Protein AF-A0A925P4S3-F1 (afdb_monomer_lite)

Foldseek 3Di:
DDDDPADFDWDQDPVGIDGDDDGDPQWPPVVVVDIDGPDDDPDDDPDPPPDDDDDD

Sequence (56 aa):
GNHSKDIREYVITDKGVVVIRPRSTEYVRLTTGIPERTGPRPAQDVEPPPEPKAKK

Radius of gyration: 19.39 Å; chains: 1; bounding box: 28×61×37 Å

Structure (mmCIF, N/CA/C/O backbone):
data_AF-A0A925P4S3-F1
#
_entry.id   AF-A0A925P4S3-F1
#
loop_
_atom_site.group_PDB
_atom_site.id
_atom_site.type_symbol
_atom_site.label_atom_id
_atom_site.label_alt_id
_atom_site.label_comp_id
_atom_site.label_asym_id
_atom_site.label_entity_id
_atom_site.label_seq_id
_atom_site.pdbx_PDB_ins_code
_atom_site.Cartn_x
_atom_site.Cartn_y
_atom_site.Cartn_z
_atom_site.occupancy
_atom_site.B_iso_or_equiv
_atom_site.auth_seq_id
_atom_site.auth_comp_id
_atom_site.auth_asym_id
_atom_site.auth_atom_id
_atom_site.pdbx_PDB_model_num
ATOM 1 N N . GLY A 1 1 ? 2.685 -22.714 12.166 1.00 57.72 1 GLY A N 1
ATOM 2 C CA . GLY A 1 1 ? 1.658 -21.657 12.257 1.00 57.72 1 GLY A CA 1
ATOM 3 C C . GLY A 1 1 ? 1.407 -21.089 10.876 1.00 57.72 1 GLY A C 1
ATOM 4 O O . GLY A 1 1 ? 2.374 -20.766 10.201 1.00 57.72 1 GLY A O 1
ATOM 5 N N . ASN A 1 2 ? 0.147 -21.020 10.442 1.00 87.88 2 ASN A N 1
ATOM 6 C CA . ASN A 1 2 ? -0.244 -20.541 9.113 1.00 87.88 2 ASN A CA 1
ATOM 7 C C . ASN A 1 2 ? -0.499 -19.023 9.149 1.00 87.88 2 ASN A C 1
ATOM 9 O O . ASN A 1 2 ? -1.634 -18.590 9.322 1.00 87.88 2 ASN A O 1
ATOM 13 N N . HIS A 1 3 ? 0.560 -18.215 9.068 1.00 85.88 3 HIS A N 1
ATOM 14 C CA . HIS A 1 3 ? 0.434 -16.761 8.946 1.00 85.88 3 HIS A CA 1
ATOM 15 C C . HIS A 1 3 ? 1.269 -16.263 7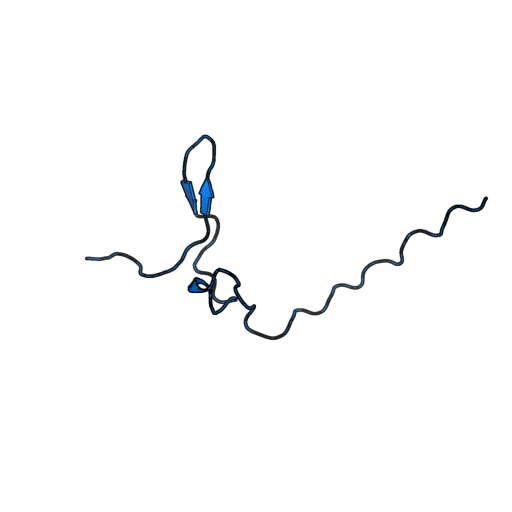.768 1.00 85.88 3 HIS A C 1
ATOM 17 O O . HIS A 1 3 ? 2.454 -16.583 7.660 1.00 85.88 3 HIS A O 1
ATOM 23 N N . SER A 1 4 ? 0.647 -15.454 6.910 1.00 86.31 4 SER A N 1
ATOM 24 C CA . SER A 1 4 ? 1.299 -14.843 5.746 1.00 86.31 4 SER A CA 1
ATOM 25 C C . SER A 1 4 ? 2.436 -13.905 6.180 1.00 86.31 4 SER A C 1
ATOM 27 O O . SER A 1 4 ? 2.379 -13.268 7.231 1.00 86.31 4 SER A O 1
ATOM 29 N N . LYS A 1 5 ? 3.500 -13.836 5.379 1.00 89.06 5 LYS A N 1
ATOM 30 C CA . LYS A 1 5 ? 4.630 -12.913 5.581 1.00 89.06 5 LYS A CA 1
ATOM 31 C C . LYS A 1 5 ? 4.573 -11.707 4.642 1.00 89.06 5 LYS A C 1
ATOM 33 O O . LYS A 1 5 ? 5.560 -10.997 4.495 1.00 89.06 5 LYS A O 1
ATOM 38 N N . ASP A 1 6 ? 3.425 -11.487 4.008 1.00 89.00 6 ASP A N 1
ATOM 39 C CA . ASP A 1 6 ? 3.250 -10.428 3.021 1.00 89.00 6 ASP A CA 1
ATOM 40 C C . ASP A 1 6 ? 2.982 -9.075 3.684 1.00 89.00 6 ASP A C 1
ATOM 42 O O . ASP A 1 6 ? 2.249 -8.985 4.673 1.00 89.00 6 ASP A O 1
ATOM 46 N N . ILE A 1 7 ? 3.516 -8.012 3.078 1.00 89.75 7 ILE A N 1
ATOM 47 C CA . ILE A 1 7 ? 3.126 -6.630 3.374 1.00 89.75 7 ILE A CA 1
ATOM 48 C C . ILE A 1 7 ? 1.812 -6.360 2.634 1.00 89.75 7 ILE A C 1
ATOM 50 O O . ILE A 1 7 ? 1.719 -6.605 1.429 1.00 89.75 7 ILE A O 1
ATOM 54 N N . ARG A 1 8 ? 0.790 -5.877 3.348 1.00 90.31 8 ARG A N 1
ATOM 55 C CA . ARG A 1 8 ? -0.532 -5.581 2.777 1.00 90.31 8 ARG A CA 1
ATOM 56 C C . ARG A 1 8 ? -0.902 -4.124 2.977 1.00 90.31 8 ARG A C 1
ATOM 58 O O . ARG A 1 8 ? -0.639 -3.552 4.031 1.00 90.31 8 ARG A O 1
ATOM 65 N N . GLU A 1 9 ? -1.564 -3.570 1.974 1.00 91.06 9 GLU A N 1
ATOM 66 C CA . GLU A 1 9 ? -2.133 -2.233 2.033 1.00 91.06 9 GLU A CA 1
ATOM 67 C C . GLU A 1 9 ? -3.476 -2.266 2.769 1.00 91.06 9 GLU A C 1
ATOM 69 O O . GLU A 1 9 ? -4.310 -3.150 2.539 1.00 91.06 9 GLU A O 1
ATOM 74 N N . TYR A 1 10 ? -3.682 -1.307 3.665 1.00 93.44 10 TYR A N 1
ATOM 75 C CA . TYR A 1 10 ? -4.901 -1.191 4.448 1.00 93.44 10 TYR A CA 1
ATOM 76 C C . TYR A 1 10 ? -5.282 0.270 4.654 1.00 93.44 10 TYR A C 1
ATOM 78 O O . TYR A 1 10 ? -4.447 1.168 4.559 1.00 93.44 10 TYR A O 1
ATOM 86 N N . VAL A 1 11 ? -6.549 0.487 4.983 1.00 95.56 11 VAL A N 1
ATOM 87 C CA . VAL A 1 11 ? -7.082 1.781 5.411 1.00 95.56 11 VAL A CA 1
ATOM 88 C C . VAL A 1 11 ? -7.725 1.645 6.783 1.00 95.56 11 VAL A C 1
ATOM 90 O O . VAL A 1 11 ? -8.290 0.600 7.118 1.00 95.56 11 VAL A O 1
ATOM 93 N N . ILE A 1 12 ? -7.623 2.702 7.584 1.00 96.38 12 ILE A N 1
ATOM 94 C CA . ILE A 1 12 ? -8.316 2.814 8.867 1.00 96.38 12 ILE A CA 1
ATOM 95 C C . ILE A 1 12 ? -9.612 3.580 8.617 1.00 96.38 12 ILE A C 1
ATOM 97 O O . ILE A 1 12 ? -9.598 4.682 8.074 1.00 96.38 12 ILE A O 1
ATOM 101 N N . THR A 1 13 ? -10.726 2.970 8.998 1.00 96.50 13 THR A N 1
ATOM 102 C CA . THR A 1 13 ? -12.082 3.507 8.850 1.00 96.50 13 THR A CA 1
ATOM 103 C C . THR A 1 13 ? -12.756 3.620 10.215 1.00 96.50 13 THR A C 1
ATOM 105 O O . THR A 1 13 ? -12.224 3.149 11.222 1.00 96.50 13 THR A O 1
ATOM 108 N N . ASP A 1 14 ? -13.961 4.183 10.245 1.00 97.12 14 ASP A N 1
ATOM 109 C CA . ASP A 1 14 ? -14.848 4.176 11.415 1.00 97.12 14 ASP A CA 1
ATOM 110 C C . ASP A 1 14 ? -15.196 2.757 11.912 1.00 97.12 14 ASP A C 1
ATOM 112 O O . ASP A 1 14 ? -15.506 2.563 13.085 1.00 97.12 14 ASP A O 1
ATOM 116 N N . LYS A 1 15 ? -15.085 1.748 11.041 1.00 94.62 15 LYS A N 1
ATOM 117 C CA . LYS A 1 15 ? -15.303 0.322 11.339 1.00 94.62 15 LYS A CA 1
ATOM 118 C C . LYS A 1 15 ? -14.019 -0.436 11.694 1.00 94.62 15 LYS A C 1
ATOM 120 O O . LYS A 1 15 ? -14.072 -1.640 11.937 1.00 94.62 15 LYS A O 1
ATOM 125 N N . GLY A 1 16 ? -12.870 0.240 11.709 1.00 95.06 16 GLY A N 1
ATOM 126 C CA . GLY A 1 16 ? -11.559 -0.358 11.968 1.00 95.06 16 GLY A CA 1
ATOM 127 C C . GLY A 1 16 ? -10.704 -0.534 10.710 1.00 95.06 16 GLY A C 1
ATOM 128 O O . GLY A 1 16 ? -10.814 0.231 9.750 1.00 95.06 16 GLY A O 1
ATOM 129 N N . VAL A 1 17 ? -9.801 -1.520 10.739 1.00 94.44 17 VAL A N 1
ATOM 130 C CA . VAL A 1 17 ? -8.796 -1.760 9.689 1.00 94.44 17 VAL A CA 1
ATOM 131 C C . VAL A 1 17 ? -9.373 -2.618 8.563 1.00 94.44 17 VAL A C 1
ATOM 133 O O . VAL A 1 17 ? -9.841 -3.729 8.804 1.00 94.44 17 VAL A O 1
ATOM 136 N N . VAL A 1 18 ? -9.270 -2.140 7.323 1.00 93.88 18 VAL A N 1
ATOM 137 C CA . VAL A 1 18 ? -9.705 -2.860 6.117 1.00 93.88 18 VAL A CA 1
ATOM 138 C C . VAL A 1 18 ? -8.522 -3.036 5.171 1.00 93.88 18 VAL A C 1
ATOM 140 O O . VAL A 1 18 ? -7.901 -2.056 4.771 1.00 93.88 18 VAL A O 1
ATOM 143 N N . VAL A 1 19 ? -8.211 -4.278 4.791 1.00 90.62 19 VAL A N 1
ATOM 144 C CA . VAL A 1 19 ? -7.209 -4.583 3.752 1.00 90.62 19 VAL A CA 1
ATOM 145 C C . VAL A 1 19 ? -7.816 -4.279 2.386 1.00 90.62 19 VAL A C 1
ATOM 147 O O . VAL A 1 19 ? -8.867 -4.823 2.055 1.00 90.62 19 VAL A O 1
ATOM 150 N N . ILE A 1 20 ? -7.170 -3.421 1.596 1.00 89.75 20 ILE A N 1
ATOM 151 C CA . ILE A 1 20 ? -7.809 -2.855 0.398 1.00 89.75 20 ILE A CA 1
ATOM 152 C C . ILE A 1 20 ? -7.510 -3.611 -0.896 1.00 89.75 20 ILE A C 1
ATOM 154 O O . ILE A 1 20 ? -8.261 -3.479 -1.860 1.00 89.75 20 ILE A O 1
ATOM 158 N N . ARG A 1 21 ? -6.429 -4.400 -0.945 1.00 82.50 21 ARG A N 1
ATOM 159 C CA . ARG A 1 21 ? -6.023 -5.177 -2.129 1.00 82.50 21 ARG A CA 1
ATOM 160 C C . ARG A 1 21 ? -5.304 -6.480 -1.737 1.00 82.50 21 ARG A C 1
ATOM 162 O O . ARG A 1 21 ? -4.749 -6.561 -0.637 1.00 82.50 21 ARG A O 1
ATOM 169 N N . PRO A 1 22 ? -5.275 -7.495 -2.627 1.00 78.94 22 PRO A N 1
ATOM 170 C CA . PRO A 1 22 ? -4.342 -8.621 -2.531 1.00 78.94 22 PRO A CA 1
ATOM 171 C C . PRO A 1 22 ? -2.873 -8.159 -2.539 1.00 78.94 22 PRO A C 1
ATOM 173 O O . PRO A 1 22 ? -2.587 -6.984 -2.768 1.00 78.94 22 PRO A O 1
ATOM 176 N N . ARG A 1 23 ? -1.928 -9.084 -2.306 1.00 78.38 23 ARG A N 1
ATOM 177 C CA . ARG A 1 23 ? -0.480 -8.800 -2.312 1.00 78.38 23 ARG A CA 1
ATOM 178 C C . ARG A 1 23 ? -0.082 -7.989 -3.554 1.00 78.38 23 ARG A C 1
ATOM 180 O O . ARG A 1 23 ? -0.284 -8.446 -4.674 1.00 78.38 23 ARG A O 1
ATOM 187 N N . SER A 1 24 ? 0.531 -6.824 -3.341 1.00 74.56 24 SER A N 1
ATOM 188 C CA . SER A 1 24 ? 1.067 -5.999 -4.425 1.00 74.56 24 SER A CA 1
ATOM 189 C C . SER A 1 24 ? 2.417 -6.550 -4.894 1.00 74.56 24 SER A C 1
ATOM 191 O O . SER A 1 24 ? 3.348 -6.674 -4.098 1.00 74.56 24 SER A O 1
ATOM 193 N N . THR A 1 25 ? 2.511 -6.918 -6.172 1.00 80.06 25 THR A N 1
ATOM 194 C CA . THR A 1 25 ? 3.750 -7.374 -6.841 1.00 80.06 25 THR A CA 1
ATOM 195 C C . THR A 1 25 ? 4.370 -6.305 -7.738 1.00 80.06 25 THR A C 1
ATOM 197 O O . THR A 1 25 ? 5.502 -6.449 -8.196 1.00 80.06 25 THR A O 1
ATOM 200 N N . GLU A 1 26 ? 3.644 -5.207 -7.939 1.00 86.00 26 GLU A N 1
ATOM 201 C CA . GLU A 1 26 ? 4.002 -4.112 -8.844 1.00 86.00 26 GLU A CA 1
ATOM 202 C C . GLU A 1 26 ? 4.914 -3.073 -8.188 1.00 86.00 26 GLU A C 1
ATOM 204 O O . GLU A 1 26 ? 5.193 -2.037 -8.786 1.00 86.00 26 GLU A O 1
ATOM 209 N N . TYR A 1 27 ? 5.367 -3.327 -6.958 1.00 88.50 27 TYR A N 1
ATOM 210 C CA . TYR A 1 27 ? 6.291 -2.461 -6.245 1.00 88.50 27 TYR A CA 1
ATOM 211 C C . TYR A 1 27 ? 7.373 -3.262 -5.526 1.00 88.50 27 TYR A C 1
ATOM 213 O O . TYR A 1 27 ? 7.112 -4.290 -4.898 1.00 88.50 27 TYR A O 1
ATOM 221 N N . VAL A 1 28 ? 8.591 -2.735 -5.561 1.00 90.62 28 VAL A N 1
ATOM 222 C CA . VAL A 1 28 ?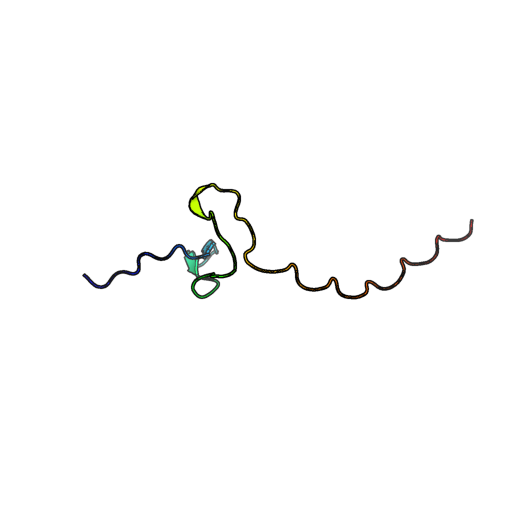 9.744 -3.213 -4.797 1.00 90.62 28 VAL A CA 1
ATOM 223 C C . VAL A 1 28 ? 10.147 -2.184 -3.750 1.00 90.62 28 VAL A C 1
ATOM 225 O O . VAL A 1 28 ? 9.629 -1.068 -3.708 1.00 90.62 28 VAL A O 1
ATOM 228 N N . ARG A 1 29 ? 11.069 -2.579 -2.864 1.00 91.56 29 ARG A N 1
ATOM 229 C CA . ARG A 1 29 ? 11.580 -1.728 -1.779 1.00 91.56 29 ARG A CA 1
ATOM 230 C C . ARG A 1 29 ? 10.480 -1.210 -0.833 1.00 91.56 29 ARG A C 1
ATOM 232 O O . ARG A 1 29 ? 10.646 -0.169 -0.220 1.00 91.56 29 ARG A O 1
ATOM 239 N N . LEU A 1 30 ? 9.390 -1.961 -0.637 1.00 90.69 30 LEU A N 1
ATOM 240 C CA . LEU A 1 30 ? 8.264 -1.564 0.232 1.00 90.69 30 LEU A CA 1
ATOM 241 C C . LEU A 1 30 ? 8.683 -1.180 1.667 1.00 90.69 30 LEU A C 1
ATOM 243 O O . LEU A 1 30 ? 8.041 -0.348 2.298 1.00 90.69 30 LEU A O 1
ATOM 247 N N . THR A 1 31 ? 9.763 -1.768 2.186 1.00 92.62 31 THR A N 1
ATOM 248 C CA . THR A 1 31 ? 10.261 -1.518 3.547 1.00 92.62 31 THR A CA 1
ATOM 249 C C . THR A 1 31 ? 11.053 -0.217 3.698 1.00 92.62 31 THR A C 1
ATOM 251 O O . THR A 1 31 ? 11.335 0.174 4.826 1.00 92.62 31 THR A O 1
ATOM 254 N N . THR A 1 32 ? 11.421 0.468 2.608 1.00 94.25 32 THR A N 1
ATOM 255 C CA . THR A 1 32 ? 12.184 1.731 2.670 1.00 94.25 32 THR A CA 1
ATOM 256 C C . THR A 1 32 ? 11.306 2.947 2.963 1.00 94.25 32 THR A C 1
ATOM 258 O O . THR A 1 32 ? 11.832 4.026 3.215 1.00 94.25 32 THR A O 1
ATOM 261 N N . GLY A 1 33 ? 9.980 2.801 2.869 1.00 92.00 33 GLY A N 1
ATOM 262 C CA . GLY A 1 33 ? 9.023 3.911 2.899 1.00 92.00 33 GLY A CA 1
ATOM 263 C C . GLY A 1 33 ? 8.863 4.640 1.559 1.00 92.00 33 GLY A C 1
ATOM 264 O O . GLY A 1 33 ? 7.902 5.384 1.393 1.00 92.00 33 GLY A O 1
ATOM 265 N N . ILE A 1 34 ? 9.748 4.394 0.587 1.00 93.75 34 ILE A N 1
ATOM 266 C CA . ILE A 1 34 ? 9.671 4.946 -0.773 1.00 93.75 34 ILE A CA 1
ATOM 267 C C . ILE A 1 34 ? 9.707 3.768 -1.758 1.00 93.75 34 ILE A C 1
ATOM 269 O O . ILE A 1 34 ? 10.795 3.335 -2.155 1.00 93.75 34 ILE A O 1
ATOM 273 N N . PRO A 1 35 ? 8.538 3.198 -2.102 1.00 91.06 35 PRO A N 1
ATOM 274 C CA . PRO A 1 35 ? 8.461 2.050 -2.989 1.00 91.06 35 PRO A CA 1
ATOM 275 C C . PRO A 1 35 ? 8.709 2.449 -4.444 1.00 91.06 35 PRO A C 1
ATOM 277 O O . PRO A 1 35 ? 8.277 3.505 -4.907 1.00 91.06 35 PRO A O 1
ATOM 280 N N . GLU A 1 36 ? 9.361 1.564 -5.187 1.00 90.88 36 GLU A N 1
ATOM 281 C CA . GLU A 1 36 ? 9.623 1.742 -6.616 1.00 90.88 36 GLU A CA 1
ATOM 282 C C . GLU A 1 36 ? 8.721 0.812 -7.412 1.00 90.88 36 GLU A C 1
ATOM 284 O O . GLU A 1 36 ? 8.591 -0.362 -7.070 1.00 90.88 36 GLU A O 1
ATOM 289 N N . ARG A 1 37 ? 8.090 1.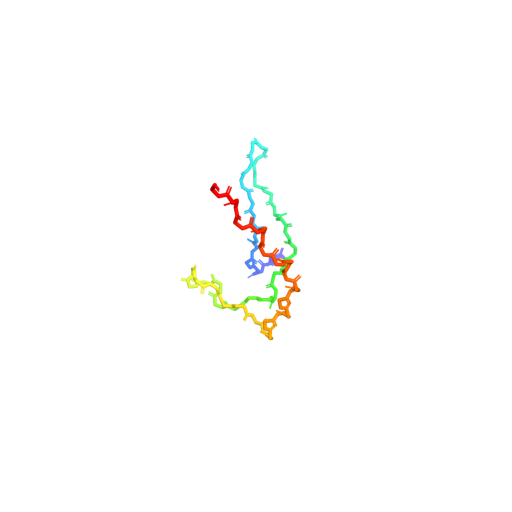322 -8.472 1.00 88.50 37 ARG A N 1
ATOM 290 C CA . ARG A 1 37 ? 7.214 0.508 -9.315 1.00 88.50 37 ARG A CA 1
ATOM 291 C C . ARG A 1 37 ? 8.045 -0.472 -10.144 1.00 88.50 37 ARG A C 1
ATOM 293 O O . ARG A 1 37 ? 8.983 -0.060 -10.823 1.00 88.50 37 ARG A O 1
ATOM 300 N N . THR A 1 38 ? 7.693 -1.751 -10.106 1.00 86.38 38 THR A N 1
ATOM 301 C CA . THR A 1 38 ? 8.299 -2.784 -10.949 1.00 86.38 38 THR A CA 1
ATOM 302 C C . THR A 1 38 ? 7.695 -2.761 -12.352 1.00 86.38 38 THR A C 1
ATOM 304 O O . THR A 1 38 ? 6.498 -2.546 -12.525 1.00 86.38 38 THR A O 1
ATOM 307 N N . GLY A 1 39 ? 8.531 -3.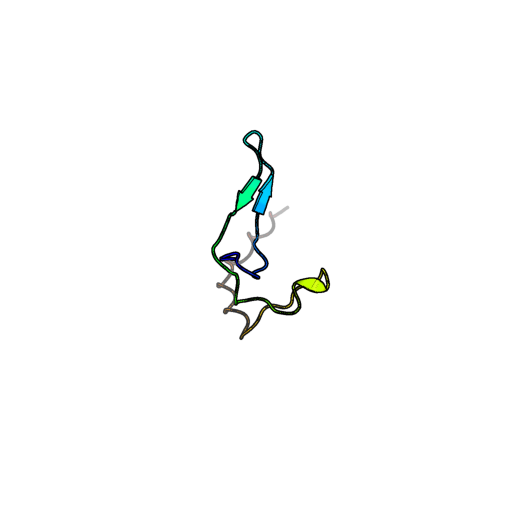010 -13.362 1.00 79.75 39 GLY A N 1
ATOM 308 C CA . GLY A 1 39 ? 8.112 -3.075 -14.764 1.00 79.75 39 GLY A CA 1
ATOM 309 C C . GLY A 1 39 ? 8.085 -1.720 -15.487 1.00 79.75 39 GLY A C 1
ATOM 310 O O . GLY A 1 39 ? 8.323 -0.670 -14.885 1.00 79.75 39 GLY A O 1
ATOM 311 N N . PRO A 1 40 ? 7.848 -1.730 -16.811 1.00 75.25 40 PRO A N 1
ATOM 312 C CA . PRO A 1 40 ? 7.753 -0.507 -17.594 1.00 75.25 40 PRO A CA 1
ATOM 313 C C . PRO A 1 40 ? 6.582 0.346 -17.102 1.00 75.25 40 PRO A C 1
ATOM 315 O O . PRO A 1 40 ? 5.503 -0.162 -16.787 1.00 75.25 40 PRO A O 1
ATOM 318 N N . ARG A 1 41 ? 6.784 1.668 -17.059 1.00 72.00 41 ARG A N 1
ATOM 319 C CA . ARG A 1 41 ? 5.686 2.606 -16.819 1.00 72.00 41 ARG A CA 1
ATOM 320 C C . ARG A 1 41 ? 4.610 2.336 -17.885 1.00 72.00 41 ARG A C 1
ATOM 322 O O . ARG A 1 41 ? 4.963 2.331 -19.065 1.00 72.00 41 ARG A O 1
ATOM 329 N N . PRO A 1 42 ? 3.336 2.110 -17.513 1.00 73.19 42 PRO A N 1
ATOM 330 C CA . PRO A 1 42 ? 2.273 2.027 -18.504 1.00 73.19 42 PRO A CA 1
ATOM 331 C C . PRO A 1 42 ? 2.283 3.309 -19.332 1.00 73.19 42 PRO A C 1
ATOM 333 O O . PRO A 1 42 ? 2.605 4.383 -18.807 1.00 73.19 42 PRO A O 1
ATOM 336 N N . ALA A 1 43 ? 1.968 3.182 -20.621 1.00 75.25 43 ALA A N 1
ATOM 337 C CA . ALA A 1 43 ? 1.838 4.337 -21.493 1.00 75.25 43 ALA A CA 1
ATOM 338 C C . ALA A 1 43 ? 0.902 5.355 -20.828 1.00 75.25 43 ALA A C 1
ATOM 340 O O . ALA A 1 43 ? -0.124 4.979 -20.262 1.00 75.25 43 ALA A O 1
ATOM 341 N N . GLN A 1 44 ? 1.300 6.627 -20.825 1.00 76.38 44 GLN A N 1
ATOM 342 C CA . GLN A 1 44 ? 0.383 7.681 -20.414 1.00 76.38 44 GLN A CA 1
ATOM 343 C C . GLN A 1 44 ? -0.765 7.689 -21.419 1.00 76.38 44 GLN A C 1
ATOM 345 O O . GLN A 1 44 ? -0.515 7.739 -22.625 1.00 76.38 44 GLN A O 1
ATOM 350 N N . ASP A 1 45 ? -1.998 7.619 -20.922 1.00 78.50 45 ASP A N 1
ATOM 351 C CA . ASP A 1 45 ? -3.161 7.872 -21.760 1.00 78.50 45 ASP A CA 1
ATOM 352 C C . ASP A 1 45 ? -3.020 9.268 -22.376 1.00 78.50 45 ASP A C 1
ATOM 354 O O . ASP A 1 45 ? -2.475 10.186 -21.753 1.00 78.50 45 ASP A O 1
ATOM 358 N N . VAL A 1 46 ? -3.466 9.417 -23.624 1.00 80.38 46 VAL A N 1
ATOM 359 C CA . VAL A 1 46 ? -3.440 10.708 -24.315 1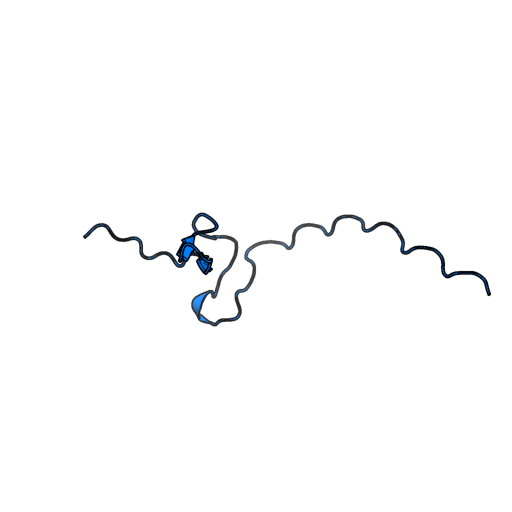.00 80.38 46 VAL A CA 1
ATOM 360 C C . VAL A 1 46 ? -4.366 11.655 -23.557 1.00 80.38 46 VAL A C 1
ATOM 362 O O . VAL A 1 46 ? -5.588 11.546 -23.650 1.00 80.38 46 VAL A O 1
ATOM 365 N N . GLU A 1 47 ? -3.781 12.561 -22.778 1.00 80.62 47 GLU A N 1
ATOM 366 C CA . GLU A 1 47 ? -4.531 13.614 -22.103 1.00 80.62 47 GLU A CA 1
ATOM 367 C C . GLU A 1 47 ? -5.125 14.546 -23.172 1.00 80.62 47 GLU A C 1
ATOM 369 O O . GLU A 1 47 ? -4.408 14.941 -24.104 1.00 80.62 47 GLU A O 1
ATOM 374 N N . PRO A 1 48 ? -6.429 14.878 -23.103 1.00 82.56 48 PRO A N 1
ATOM 375 C CA . PRO A 1 48 ? -7.003 15.849 -24.019 1.00 82.56 48 PRO A CA 1
ATOM 376 C C . PRO A 1 48 ? -6.262 17.188 -23.878 1.00 82.56 48 PRO A C 1
ATOM 378 O O . PRO A 1 48 ? -5.831 17.538 -22.777 1.00 82.56 48 PRO A O 1
ATOM 381 N N . PRO A 1 49 ? -6.101 17.957 -24.971 1.00 82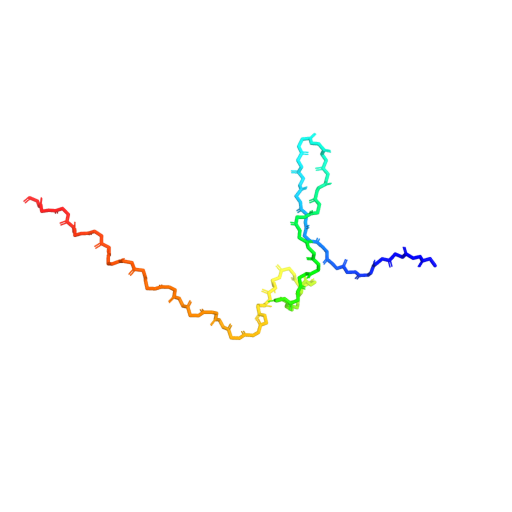.25 49 PRO A N 1
ATOM 382 C CA . PRO A 1 49 ? -5.471 19.266 -24.900 1.00 82.25 49 PRO A CA 1
ATOM 383 C C . PRO A 1 49 ? -6.148 20.137 -23.832 1.00 82.25 49 PRO A C 1
ATOM 385 O O . PRO A 1 49 ? -7.378 20.100 -23.722 1.00 82.25 49 PRO A O 1
ATOM 388 N N . PRO A 1 50 ? -5.380 20.935 -23.068 1.00 82.12 50 PRO A N 1
ATOM 389 C CA . PRO A 1 50 ? -5.957 21.836 -22.081 1.00 82.12 50 PRO A CA 1
ATOM 390 C C . PRO A 1 50 ? -6.927 22.808 -22.758 1.00 82.12 50 PRO A C 1
ATOM 392 O O . PRO A 1 50 ? -6.721 23.206 -23.910 1.00 82.12 50 PRO A O 1
ATOM 395 N N . GLU A 1 51 ? -7.974 23.204 -22.034 1.00 83.00 51 GLU A N 1
ATOM 396 C CA . GLU A 1 51 ? -8.962 24.143 -22.557 1.00 83.00 51 GLU A CA 1
ATOM 397 C C . GLU A 1 51 ? -8.291 25.447 -23.029 1.00 83.00 51 GLU A C 1
ATOM 399 O O . GLU A 1 51 ? -7.340 25.938 -22.402 1.00 83.00 51 GLU A O 1
ATOM 404 N N . PRO A 1 52 ? -8.753 26.025 -24.153 1.00 84.19 52 PRO A N 1
ATOM 405 C CA . PRO A 1 52 ? -8.179 27.251 -24.678 1.00 84.19 52 PRO A CA 1
ATOM 406 C C . PRO A 1 52 ? -8.310 28.374 -23.649 1.00 84.19 52 PRO A C 1
ATOM 408 O O . PRO A 1 52 ? -9.377 28.600 -23.078 1.00 84.19 52 PRO A O 1
ATOM 411 N N . LYS A 1 53 ? -7.213 29.109 -23.432 1.00 77.62 53 LYS A N 1
ATOM 412 C CA . LYS A 1 53 ? -7.202 30.269 -22.533 1.00 77.62 53 LYS A CA 1
ATOM 413 C C . LYS A 1 53 ? -8.328 31.232 -22.921 1.00 77.62 53 LYS A C 1
ATOM 415 O O . LYS A 1 53 ? -8.457 31.586 -24.095 1.00 77.62 53 LYS A O 1
ATOM 420 N N . ALA A 1 54 ? -9.106 31.667 -21.929 1.00 77.88 54 ALA A N 1
ATOM 421 C CA . ALA A 1 54 ? -10.168 32.646 -22.119 1.00 77.88 54 ALA A CA 1
ATOM 422 C C . ALA A 1 54 ? -9.622 33.893 -22.836 1.00 77.88 54 ALA A C 1
ATOM 424 O O . ALA A 1 54 ? -8.587 34.444 -22.447 1.00 77.88 54 ALA A O 1
ATOM 425 N N . LYS A 1 55 ? -10.301 34.319 -23.907 1.00 72.12 55 LYS A N 1
ATOM 426 C CA . LYS A 1 55 ? -9.977 35.577 -24.586 1.00 72.12 55 LYS A CA 1
ATOM 427 C C . LYS A 1 55 ? -10.388 36.736 -23.676 1.00 72.12 55 LYS A C 1
ATOM 429 O O . LYS A 1 55 ? -11.493 36.725 -23.139 1.00 72.12 55 LYS A O 1
ATOM 434 N N . LYS A 1 56 ? -9.459 37.672 -23.485 1.00 62.66 56 LYS A N 1
ATOM 435 C CA . LYS A 1 56 ? -9.659 38.929 -22.757 1.00 62.66 56 LYS A CA 1
ATOM 436 C C . LYS A 1 56 ? -10.565 39.873 -23.541 1.00 62.66 56 LYS A C 1
ATOM 438 O O . LYS A 1 56 ? -10.476 39.837 -24.789 1.00 62.66 56 LYS A O 1
#

pLDDT: mean 85.2, std 8.51, range [57.72, 97.12]

Secondary structure (DSSP, 8-state):
---------EEEETTEEEE-SSPP-SEE-GGGSS-EE-SPPPPPP-PPPPPPPPP-